Protein AF-A0A8C4NHU2-F1 (afdb_monomer_lite)

Organism: Eptatretus burgeri (NCBI:txid7764)

InterPro domains:
  IPR039220 FAM3 family [PTHR14592] (48-166)
  IPR039477 ILEI/PANDER domain [PF15711] (111-165)

Foldseek 3Di:
DVVVVVVVVVVVVVVVVVVVVVVVVVVVCCCPPVVVVVVVVVVVVVCVVVVVDDDPDPDPDPPAEAPNDPDHDDPPDKDKDWDAADAQPGHIWIGINNDTDDDPPPVQTDAAKWKWKAAQVPRDTDDIHGAHPPDDDCPVVVVVVVVPHDPRMDMDIHHYNDHHND

Structure (mmCIF, N/CA/C/O backbone):
data_AF-A0A8C4NHU2-F1
#
_entry.id   AF-A0A8C4NHU2-F1
#
loop_
_atom_site.group_PDB
_atom_site.id
_atom_site.type_symbol
_atom_site.label_atom_id
_atom_site.label_alt_id
_atom_site.label_comp_id
_atom_site.label_asym_id
_atom_site.label_entity_id
_atom_site.label_seq_id
_atom_site.pdbx_PDB_ins_code
_atom_site.Cartn_x
_atom_site.Cartn_y
_atom_site.Cartn_z
_atom_site.occupancy
_atom_site.B_iso_or_equiv
_atom_site.auth_seq_id
_atom_site.auth_comp_id
_atom_site.auth_asym_id
_atom_site.auth_atom_id
_atom_site.pdbx_PDB_model_num
ATOM 1 N N . MET A 1 1 ? 77.563 -4.050 -52.685 1.00 60.47 1 MET A N 1
ATOM 2 C CA . MET A 1 1 ? 77.039 -2.872 -51.959 1.00 60.47 1 MET A CA 1
ATOM 3 C C . MET A 1 1 ? 75.898 -2.169 -52.714 1.00 60.47 1 MET A C 1
ATOM 5 O O . MET A 1 1 ? 74.759 -2.313 -52.303 1.00 60.47 1 MET A O 1
ATOM 9 N N . LEU A 1 2 ? 76.127 -1.524 -53.869 1.00 63.12 2 LEU A N 1
ATOM 10 C CA . LEU A 1 2 ? 75.075 -0.809 -54.634 1.00 63.12 2 LEU A CA 1
ATOM 11 C C . LEU A 1 2 ? 73.869 -1.663 -55.098 1.00 63.12 2 LEU A C 1
ATOM 13 O O . LEU A 1 2 ? 72.753 -1.154 -55.162 1.00 63.12 2 LEU A O 1
ATOM 17 N N . ARG A 1 3 ? 74.058 -2.956 -55.412 1.00 68.44 3 ARG A N 1
ATOM 18 C CA . ARG A 1 3 ? 72.949 -3.858 -55.802 1.00 68.44 3 ARG A CA 1
ATOM 19 C C . ARG A 1 3 ? 72.013 -4.206 -54.645 1.00 68.44 3 ARG A C 1
ATOM 21 O O . ARG A 1 3 ? 70.813 -4.292 -54.868 1.00 68.44 3 ARG A O 1
ATOM 28 N N . GLU A 1 4 ? 72.539 -4.375 -53.434 1.00 67.81 4 GLU A N 1
ATOM 29 C CA . GLU A 1 4 ? 71.705 -4.650 -52.257 1.00 67.81 4 GLU A CA 1
ATOM 30 C C . GLU A 1 4 ? 70.909 -3.423 -51.827 1.00 67.81 4 GLU A C 1
ATOM 32 O O . GLU A 1 4 ? 69.726 -3.538 -51.532 1.00 67.81 4 GLU A O 1
ATOM 37 N N . ILE A 1 5 ? 71.518 -2.237 -51.901 1.00 69.31 5 ILE A N 1
ATOM 38 C CA . ILE A 1 5 ? 70.832 -0.968 -51.627 1.00 69.31 5 ILE A CA 1
ATOM 39 C C . ILE A 1 5 ? 69.667 -0.773 -52.606 1.00 69.31 5 ILE A C 1
ATOM 41 O O . ILE A 1 5 ? 68.547 -0.494 -52.185 1.00 69.31 5 ILE A O 1
ATOM 45 N N . LYS A 1 6 ? 69.893 -1.008 -53.908 1.00 76.44 6 LYS A N 1
ATOM 46 C CA . LYS A 1 6 ? 68.820 -0.965 -54.913 1.00 76.44 6 LYS A CA 1
ATOM 47 C C . LYS A 1 6 ? 67.734 -2.004 -54.630 1.00 76.44 6 LYS A C 1
ATOM 49 O O . LYS A 1 6 ? 66.562 -1.653 -54.662 1.00 76.44 6 LYS A O 1
ATOM 54 N N . LYS A 1 7 ? 68.099 -3.252 -54.312 1.00 77.94 7 LYS A N 1
ATOM 55 C CA . LYS A 1 7 ? 67.138 -4.318 -53.981 1.00 77.94 7 LYS A CA 1
ATOM 56 C C . LYS A 1 7 ? 66.265 -3.932 -52.782 1.00 77.94 7 LYS A C 1
ATOM 58 O O . LYS A 1 7 ? 65.053 -4.049 -52.879 1.00 77.94 7 LYS A O 1
ATOM 63 N N . ASN A 1 8 ? 66.848 -3.402 -51.709 1.00 75.56 8 ASN A N 1
ATOM 64 C CA . ASN A 1 8 ? 66.105 -2.980 -50.519 1.00 75.56 8 ASN A CA 1
ATOM 65 C C . ASN A 1 8 ? 65.173 -1.792 -50.797 1.00 75.56 8 ASN A C 1
ATOM 67 O O . ASN A 1 8 ? 64.049 -1.779 -50.299 1.00 75.56 8 ASN A O 1
ATOM 71 N N . ILE A 1 9 ? 65.591 -0.844 -51.643 1.00 82.38 9 ILE A N 1
ATOM 72 C CA . ILE A 1 9 ? 64.730 0.261 -52.092 1.00 82.38 9 ILE A CA 1
ATOM 73 C C . ILE A 1 9 ? 63.544 -0.264 -52.914 1.00 82.38 9 ILE A C 1
ATOM 75 O O . ILE A 1 9 ? 62.413 0.146 -52.667 1.00 82.38 9 ILE A O 1
ATOM 79 N N . TYR A 1 10 ? 63.766 -1.199 -53.846 1.00 87.38 10 TYR A N 1
ATOM 80 C CA . TYR A 1 10 ? 62.678 -1.791 -54.634 1.00 87.38 10 TYR A CA 1
ATOM 81 C C . TYR A 1 10 ? 61.706 -2.600 -53.770 1.00 87.38 10 TYR A C 1
ATOM 83 O O . TYR A 1 10 ? 60.498 -2.481 -53.953 1.00 87.38 10 TYR A O 1
ATOM 91 N N . THR A 1 11 ? 62.206 -3.372 -52.802 1.00 81.88 11 THR A N 1
ATOM 92 C CA . THR A 1 11 ? 61.354 -4.123 -51.867 1.00 81.88 11 THR A CA 1
ATOM 93 C C . THR A 1 11 ? 60.522 -3.182 -50.994 1.00 81.88 11 THR A C 1
ATOM 95 O O . THR A 1 11 ? 59.326 -3.405 -50.821 1.00 81.88 11 THR A O 1
ATOM 98 N N . GLY A 1 12 ? 61.124 -2.096 -50.494 1.00 86.12 12 GLY A N 1
ATOM 99 C CA . GLY A 1 12 ? 60.412 -1.074 -49.724 1.00 86.12 12 GLY A CA 1
ATOM 100 C C . GLY A 1 12 ? 59.333 -0.367 -50.547 1.00 86.12 12 GLY A C 1
ATOM 101 O O . GLY A 1 12 ? 58.194 -0.253 -50.100 1.00 86.12 12 GLY A O 1
ATOM 102 N N . ALA A 1 13 ? 59.653 0.036 -51.780 1.00 89.00 13 ALA A N 1
ATOM 103 C CA . ALA A 1 13 ? 58.691 0.660 -52.687 1.00 89.00 13 ALA A CA 1
ATOM 104 C C . ALA A 1 13 ? 57.535 -0.289 -53.053 1.00 89.00 13 ALA A C 1
ATOM 106 O O . ALA A 1 13 ? 56.379 0.131 -53.065 1.00 89.00 13 ALA A O 1
ATOM 107 N N . ALA A 1 14 ? 57.824 -1.573 -53.289 1.00 89.88 14 ALA A N 1
ATOM 108 C CA . ALA A 1 14 ? 56.804 -2.584 -53.560 1.00 89.88 14 ALA A CA 1
ATOM 109 C C . ALA A 1 14 ? 55.864 -2.790 -52.361 1.00 89.88 14 ALA A C 1
ATOM 111 O O . ALA A 1 14 ? 54.653 -2.885 -52.543 1.00 89.88 14 ALA A O 1
ATOM 112 N N . MET A 1 15 ? 56.396 -2.800 -51.135 1.00 88.50 15 MET A N 1
ATOM 113 C CA . MET A 1 15 ? 55.591 -2.945 -49.921 1.00 88.50 15 MET A CA 1
ATOM 114 C C . MET A 1 15 ? 54.650 -1.751 -49.712 1.00 88.50 15 MET A C 1
ATOM 116 O O . MET A 1 15 ? 53.471 -1.946 -49.422 1.00 88.50 15 MET A O 1
ATOM 120 N N . VAL A 1 16 ? 55.134 -0.523 -49.931 1.00 92.12 16 VAL A N 1
ATOM 121 C CA . VAL A 1 16 ? 54.293 0.685 -49.861 1.00 92.12 16 VAL A CA 1
ATOM 122 C C . VAL A 1 16 ? 53.178 0.632 -50.907 1.00 92.12 16 VAL A C 1
ATOM 124 O O . VAL A 1 16 ? 52.022 0.900 -50.588 1.00 92.12 16 VAL A O 1
ATOM 127 N N . LEU A 1 17 ? 53.501 0.222 -52.135 1.00 93.31 17 LEU A N 1
ATOM 128 C CA . LEU A 1 17 ? 52.533 0.143 -53.226 1.00 93.31 17 LEU A CA 1
ATOM 129 C C . LEU A 1 17 ? 51.441 -0.906 -52.957 1.00 93.31 17 LEU A C 1
ATOM 131 O O . LEU A 1 17 ? 50.264 -0.634 -53.184 1.00 93.31 17 LEU A O 1
ATOM 135 N N . VAL A 1 18 ? 51.802 -2.065 -52.397 1.00 94.69 18 VAL A N 1
ATOM 136 C CA . VAL A 1 18 ? 50.835 -3.092 -51.971 1.00 94.69 18 VAL A CA 1
ATOM 137 C C . VAL A 1 18 ? 49.931 -2.573 -50.852 1.00 94.69 18 VAL A C 1
ATOM 139 O O . VAL A 1 18 ? 48.718 -2.750 -50.930 1.00 94.69 18 VAL A O 1
ATOM 142 N N . CYS A 1 19 ? 50.474 -1.874 -49.851 1.00 91.94 19 CYS A N 1
ATOM 143 C CA . CYS A 1 19 ? 49.664 -1.272 -48.788 1.00 91.94 19 CYS A CA 1
ATOM 144 C C . CYS A 1 19 ? 48.655 -0.249 -49.335 1.00 91.94 19 CYS A C 1
ATOM 146 O O . CYS A 1 19 ? 47.492 -0.263 -48.932 1.00 91.94 19 CYS A O 1
ATOM 148 N N . CYS A 1 20 ? 49.067 0.598 -50.285 1.00 92.94 20 CYS A N 1
ATOM 149 C CA . CYS A 1 20 ? 48.166 1.546 -50.943 1.00 92.94 20 CYS A CA 1
ATOM 150 C C . CYS A 1 20 ? 47.050 0.833 -51.719 1.00 92.94 20 CYS A C 1
ATOM 152 O O . CYS A 1 20 ? 45.891 1.230 -51.619 1.00 92.94 20 CYS A O 1
ATOM 154 N N . ILE A 1 21 ? 47.374 -0.239 -52.449 1.00 94.38 21 ILE A N 1
ATOM 155 C CA . ILE A 1 21 ? 46.376 -1.028 -53.185 1.00 94.38 21 ILE A CA 1
ATOM 156 C C . ILE A 1 21 ? 45.386 -1.693 -52.220 1.00 94.38 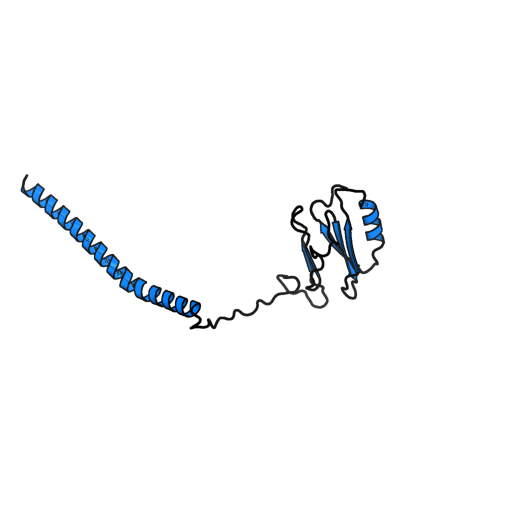21 ILE A C 1
ATOM 158 O O . ILE A 1 21 ? 44.182 -1.614 -52.445 1.00 94.38 21 ILE A O 1
ATOM 162 N N . CYS A 1 22 ? 45.857 -2.292 -51.122 1.00 92.19 22 CYS A N 1
ATOM 163 C CA . CYS A 1 22 ? 44.982 -2.897 -50.115 1.00 92.19 22 CYS A CA 1
ATOM 164 C C . CYS A 1 22 ? 44.025 -1.875 -49.486 1.00 92.19 22 CYS A C 1
ATOM 166 O O . CYS A 1 22 ? 42.853 -2.184 -49.278 1.00 92.19 22 CYS A O 1
ATOM 168 N N . TRP A 1 23 ? 44.493 -0.651 -49.222 1.00 91.94 23 TRP A N 1
ATOM 169 C CA . TRP A 1 23 ? 43.633 0.411 -48.701 1.00 91.94 23 TRP A CA 1
ATOM 170 C C . TRP A 1 23 ? 42.575 0.834 -49.729 1.00 91.94 23 TRP A C 1
ATOM 172 O O . TRP A 1 23 ? 41.389 0.880 -49.404 1.00 91.94 23 TRP A O 1
ATOM 182 N N . LEU A 1 24 ? 42.971 1.060 -50.986 1.00 91.38 24 LEU A N 1
ATOM 183 C CA . LEU A 1 24 ? 42.034 1.41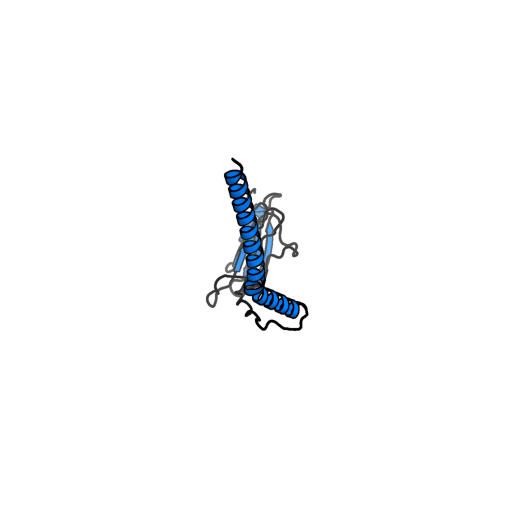8 -52.057 1.00 91.38 24 LEU A CA 1
ATOM 184 C C . LEU A 1 24 ? 40.973 0.331 -52.283 1.00 91.38 24 LEU A C 1
ATOM 186 O O . LEU A 1 24 ? 39.795 0.645 -52.437 1.00 91.38 24 LEU A O 1
ATOM 190 N N . LEU A 1 25 ? 41.362 -0.945 -52.238 1.00 89.12 25 LEU A N 1
ATOM 191 C CA . LEU A 1 25 ? 40.421 -2.063 -52.329 1.00 89.12 25 LEU A CA 1
ATOM 192 C C . LEU A 1 25 ? 39.471 -2.115 -51.125 1.00 89.12 25 LEU A C 1
ATOM 194 O O . LEU A 1 25 ? 38.281 -2.356 -51.309 1.00 89.12 25 LEU A O 1
ATOM 198 N N . GLY A 1 26 ? 39.959 -1.836 -49.912 1.00 85.00 26 GLY A N 1
ATOM 199 C CA . GLY A 1 26 ? 39.121 -1.751 -48.713 1.00 85.00 26 GLY A CA 1
ATOM 200 C C . GLY A 1 26 ? 38.017 -0.693 -48.825 1.00 85.00 26 GLY A C 1
ATOM 201 O O . GLY A 1 26 ? 36.874 -0.969 -48.470 1.00 85.00 26 GLY A O 1
ATOM 202 N N . GLN A 1 27 ? 38.330 0.475 -49.398 1.00 82.44 27 GLN A N 1
ATOM 203 C CA . GLN A 1 27 ? 37.345 1.542 -49.635 1.00 82.44 27 GLN A CA 1
ATOM 204 C C . GLN A 1 27 ? 36.245 1.109 -50.619 1.00 82.44 27 GLN A C 1
ATOM 206 O O . GLN A 1 27 ? 35.066 1.368 -50.392 1.00 82.44 27 GLN A O 1
ATOM 211 N N . ILE A 1 28 ? 36.611 0.385 -51.681 1.00 83.19 28 ILE A N 1
ATOM 212 C CA . ILE A 1 28 ? 35.647 -0.124 -52.670 1.00 83.19 28 ILE A CA 1
ATOM 213 C C . ILE A 1 28 ? 34.738 -1.203 -52.054 1.00 83.19 28 ILE A C 1
ATOM 215 O O . ILE A 1 28 ? 33.538 -1.240 -52.326 1.00 83.19 28 ILE A O 1
ATOM 219 N N . VAL A 1 29 ? 35.286 -2.074 -51.199 1.00 81.00 29 VAL A N 1
ATOM 220 C CA . VAL A 1 29 ? 34.524 -3.133 -50.511 1.00 81.00 29 VAL A CA 1
ATOM 221 C C . VAL A 1 29 ? 33.498 -2.543 -49.538 1.00 81.00 29 VAL A C 1
ATOM 223 O O . VAL A 1 29 ? 32.360 -3.013 -49.502 1.00 81.00 29 VAL A O 1
ATOM 226 N N . GLU A 1 30 ? 33.853 -1.498 -48.789 1.00 71.81 30 GLU A N 1
ATOM 227 C CA . GLU A 1 30 ? 32.934 -0.816 -47.868 1.00 71.81 30 GLU A CA 1
ATOM 228 C C . GLU A 1 30 ? 31.748 -0.178 -48.614 1.00 71.81 30 GLU A C 1
ATOM 230 O O . GLU A 1 30 ? 30.589 -0.319 -48.206 1.00 71.81 30 GLU A O 1
ATOM 235 N N . GLU A 1 31 ? 32.010 0.445 -49.764 1.00 69.00 31 GLU A N 1
ATOM 236 C CA . GLU A 1 31 ? 30.965 1.059 -50.580 1.00 69.00 31 GLU A CA 1
ATOM 237 C C . GLU A 1 31 ? 30.064 0.027 -51.282 1.00 69.00 31 GLU A C 1
ATOM 239 O O . GLU A 1 31 ? 28.862 0.261 -51.425 1.00 69.00 31 GLU A O 1
ATOM 244 N N . TYR A 1 32 ? 30.597 -1.137 -51.665 1.00 74.25 32 TYR A N 1
ATOM 245 C CA . TYR A 1 32 ? 29.816 -2.167 -52.353 1.00 74.25 32 TYR A CA 1
ATOM 246 C C . TYR A 1 32 ? 29.004 -3.060 -51.399 1.00 74.25 32 TYR A C 1
ATOM 248 O O . TYR A 1 32 ? 27.818 -3.289 -51.632 1.00 74.25 32 TYR A O 1
ATOM 256 N N . PHE A 1 33 ? 29.608 -3.549 -50.309 1.00 66.00 33 PHE A N 1
ATOM 257 C CA . PHE A 1 33 ? 28.957 -4.514 -49.411 1.00 66.00 33 PHE A CA 1
ATOM 258 C C . PHE A 1 33 ? 28.132 -3.859 -48.300 1.00 66.00 33 PHE A C 1
ATOM 260 O O . PHE A 1 33 ? 27.078 -4.376 -47.933 1.00 66.00 33 PHE A O 1
ATOM 267 N N . ILE A 1 34 ? 28.592 -2.728 -47.758 1.00 59.25 34 ILE A N 1
ATOM 268 C CA . ILE A 1 34 ? 27.964 -2.082 -46.595 1.00 59.25 34 ILE A CA 1
ATOM 269 C C . ILE A 1 34 ? 27.108 -0.898 -47.077 1.00 59.25 34 ILE A C 1
ATOM 271 O O . ILE A 1 34 ? 25.949 -0.776 -46.671 1.00 59.25 34 ILE A O 1
ATOM 275 N N . GLY A 1 35 ? 27.622 -0.126 -48.048 1.00 58.69 35 GLY A N 1
ATOM 276 C CA . GLY A 1 35 ? 26.993 0.987 -48.782 1.00 58.69 35 GLY A CA 1
ATOM 277 C C . GLY A 1 35 ? 25.504 0.880 -49.079 1.00 58.69 35 GLY A C 1
ATOM 278 O O . GLY A 1 35 ? 24.700 1.695 -48.627 1.00 58.69 35 GLY A O 1
ATOM 279 N N . SER A 1 36 ? 25.139 -0.105 -49.896 1.00 59.31 36 SER A N 1
ATOM 280 C CA . SER A 1 36 ? 23.766 -0.265 -50.386 1.00 59.31 36 SER A CA 1
ATOM 281 C C . SER A 1 36 ? 22.781 -0.562 -49.253 1.00 59.31 36 SER A C 1
ATOM 283 O O . SER A 1 36 ? 21.676 -0.013 -49.230 1.00 59.31 36 SER A O 1
ATOM 285 N N . SER A 1 37 ? 23.217 -1.374 -48.291 1.00 59.41 37 SER A N 1
ATOM 286 C CA . SER A 1 37 ? 22.405 -1.807 -47.162 1.00 59.41 37 SER A CA 1
ATOM 287 C C . SER A 1 37 ? 22.158 -0.640 -46.201 1.00 59.41 37 SER A C 1
ATOM 289 O O . SER A 1 37 ? 21.008 -0.249 -45.998 1.00 59.41 37 SER A O 1
ATOM 291 N N . TYR A 1 38 ? 23.210 0.029 -45.697 1.00 63.56 38 TYR A N 1
ATOM 292 C CA . TYR A 1 38 ? 23.027 1.122 -44.730 1.00 63.56 38 TYR A CA 1
ATOM 293 C C . TYR A 1 38 ? 22.328 2.345 -45.330 1.00 63.56 38 TYR A C 1
ATOM 295 O O . TYR A 1 38 ? 21.507 2.955 -44.647 1.00 63.56 38 TYR A O 1
ATOM 303 N N . LYS A 1 39 ? 22.606 2.707 -46.595 1.00 67.44 39 LYS A N 1
ATOM 304 C CA . LYS A 1 39 ? 21.943 3.852 -47.248 1.00 67.44 39 LYS A CA 1
ATOM 305 C C . LYS A 1 39 ? 20.449 3.581 -47.418 1.00 67.44 39 LYS A C 1
ATOM 307 O O . LYS A 1 39 ? 19.642 4.489 -47.231 1.00 67.44 39 LYS A O 1
ATOM 312 N N . GLY A 1 40 ? 20.081 2.335 -47.727 1.00 66.38 40 GLY A N 1
ATOM 313 C CA . GLY A 1 40 ? 18.689 1.893 -47.795 1.00 66.38 40 GLY A CA 1
ATOM 314 C C . GLY A 1 40 ? 17.976 2.009 -46.446 1.00 66.38 40 GLY A C 1
ATOM 315 O O . GLY A 1 40 ? 16.912 2.623 -46.372 1.00 66.38 40 GLY A O 1
ATOM 316 N N . TYR A 1 41 ? 18.588 1.498 -45.373 1.00 65.31 41 TYR A N 1
ATOM 317 C CA . TYR A 1 41 ? 18.026 1.572 -44.019 1.00 65.31 41 TYR A CA 1
ATOM 318 C C . TYR A 1 41 ? 17.945 3.003 -43.479 1.00 65.31 41 TYR A C 1
ATOM 320 O O . TYR A 1 41 ? 16.911 3.395 -42.944 1.00 65.31 41 TYR A O 1
ATOM 328 N N . ALA A 1 42 ? 18.990 3.812 -43.663 1.00 72.94 42 ALA A N 1
ATOM 329 C CA . ALA A 1 42 ? 18.998 5.210 -43.234 1.00 72.94 42 ALA A CA 1
ATOM 330 C C . ALA A 1 42 ? 17.904 6.023 -43.944 1.00 72.94 42 ALA A C 1
ATOM 332 O O . ALA A 1 42 ? 17.182 6.786 -43.306 1.00 72.94 42 ALA A O 1
ATOM 333 N N . LYS A 1 43 ? 17.714 5.799 -45.252 1.00 76.31 43 LYS A N 1
ATOM 334 C CA . LYS A 1 43 ? 16.655 6.447 -46.036 1.00 76.31 43 LYS A CA 1
ATOM 335 C C . LYS A 1 43 ? 15.257 5.997 -45.604 1.00 76.31 43 LYS A C 1
ATOM 337 O O . LYS A 1 43 ? 14.357 6.828 -45.530 1.00 76.31 43 LYS A O 1
ATOM 342 N N . ALA A 1 44 ? 15.072 4.712 -45.301 1.00 68.19 44 ALA A N 1
ATOM 343 C CA . ALA A 1 44 ? 13.804 4.197 -44.790 1.00 68.19 44 ALA A CA 1
ATOM 344 C C . ALA A 1 44 ? 13.464 4.787 -43.411 1.00 68.19 44 ALA A C 1
ATOM 346 O O . ALA A 1 44 ? 12.334 5.220 -43.202 1.00 68.19 44 ALA A O 1
ATOM 347 N N . ASN A 1 45 ? 14.443 4.882 -42.506 1.00 70.81 45 ASN A N 1
ATOM 348 C CA . ASN A 1 45 ? 14.253 5.482 -41.184 1.00 70.81 45 ASN A CA 1
ATOM 349 C C . ASN A 1 45 ? 13.942 6.982 -41.274 1.00 70.81 45 ASN A C 1
ATOM 351 O O . ASN A 1 45 ? 13.007 7.434 -40.621 1.00 70.81 45 ASN A O 1
ATOM 355 N N . MET A 1 46 ? 14.629 7.730 -42.146 1.00 69.25 46 MET A N 1
ATOM 356 C CA . MET A 1 46 ? 14.282 9.132 -42.418 1.00 69.25 46 MET A CA 1
ATOM 357 C C . MET A 1 46 ? 12.853 9.281 -42.951 1.00 69.25 46 MET A C 1
ATOM 359 O O . MET A 1 46 ? 12.143 10.184 -42.538 1.00 69.25 46 MET A O 1
ATOM 363 N N . MET A 1 47 ? 12.386 8.391 -43.834 1.00 68.25 47 MET A N 1
ATOM 364 C CA . MET A 1 47 ? 11.004 8.443 -44.337 1.00 68.25 47 MET A CA 1
ATOM 365 C C . MET A 1 47 ? 9.955 8.135 -43.256 1.00 68.25 47 MET A C 1
ATOM 367 O O . MET A 1 47 ? 8.829 8.627 -43.351 1.00 68.25 47 MET A O 1
ATOM 371 N N . VAL A 1 48 ? 10.311 7.338 -42.245 1.00 68.75 48 VAL A N 1
ATOM 372 C CA . VAL A 1 48 ? 9.477 7.098 -41.057 1.00 68.75 48 VAL A CA 1
ATOM 373 C C . VAL A 1 48 ? 9.487 8.323 -40.134 1.00 68.75 48 VAL A C 1
ATOM 375 O O . VAL A 1 48 ? 8.418 8.742 -39.698 1.00 68.75 48 VAL A O 1
ATOM 378 N N . GLU A 1 49 ? 10.646 8.946 -39.889 1.00 68.69 49 GLU A N 1
ATOM 379 C CA . GLU A 1 49 ? 10.750 10.190 -39.102 1.00 68.69 49 GLU A CA 1
ATOM 380 C C . GLU A 1 49 ? 10.034 11.375 -39.770 1.00 68.69 49 GLU A C 1
ATOM 382 O O . GLU A 1 49 ? 9.367 12.157 -39.099 1.00 68.69 49 GLU A O 1
ATOM 387 N N . GLU A 1 50 ? 10.097 11.474 -41.099 1.00 72.94 50 GLU A N 1
ATOM 388 C CA . GLU A 1 50 ? 9.370 12.468 -41.898 1.00 72.94 50 GLU A CA 1
ATOM 389 C C . GLU A 1 50 ? 7.860 12.168 -42.013 1.00 72.94 50 GLU A C 1
ATOM 391 O O . GLU A 1 50 ? 7.138 12.901 -42.691 1.00 72.94 50 GLU A O 1
ATOM 396 N N . GLY A 1 51 ? 7.367 11.081 -41.404 1.00 66.12 51 GLY A N 1
ATOM 397 C CA . GLY A 1 51 ? 5.949 10.709 -41.405 1.00 66.12 51 GLY A CA 1
ATOM 398 C C . GLY A 1 51 ? 5.402 10.255 -42.765 1.00 66.12 51 GLY A C 1
ATOM 399 O O . GLY A 1 51 ? 4.191 10.151 -42.940 1.00 66.12 51 GLY A O 1
ATOM 400 N N . LYS A 1 52 ? 6.271 9.974 -43.745 1.00 73.44 52 LYS A N 1
ATOM 401 C CA . LYS A 1 52 ? 5.880 9.510 -45.091 1.00 73.44 52 LYS A CA 1
ATOM 402 C C . LYS A 1 52 ? 5.518 8.025 -45.116 1.00 73.44 52 LYS A C 1
ATOM 404 O O . LYS A 1 52 ? 4.870 7.566 -46.055 1.00 73.44 52 LYS A O 1
ATOM 409 N N . ILE A 1 53 ? 5.951 7.273 -44.105 1.00 68.19 53 ILE A N 1
ATOM 410 C CA . ILE A 1 53 ? 5.674 5.848 -43.935 1.00 68.19 53 ILE A CA 1
ATOM 411 C C . ILE A 1 53 ? 5.189 5.636 -42.505 1.00 68.19 53 ILE A C 1
ATOM 413 O O . ILE A 1 53 ? 5.959 5.784 -41.561 1.00 68.19 53 ILE A O 1
ATOM 417 N N . GLU A 1 54 ? 3.928 5.239 -42.339 1.00 65.44 54 GLU A N 1
ATOM 418 C CA . GLU A 1 54 ? 3.463 4.764 -41.039 1.00 65.44 54 GLU A CA 1
ATOM 419 C C . GLU A 1 54 ? 3.941 3.321 -40.809 1.00 65.44 54 GLU A C 1
ATOM 421 O O . GLU A 1 54 ? 3.624 2.426 -41.608 1.00 65.44 54 GLU A O 1
ATOM 426 N N . PRO A 1 55 ? 4.684 3.045 -39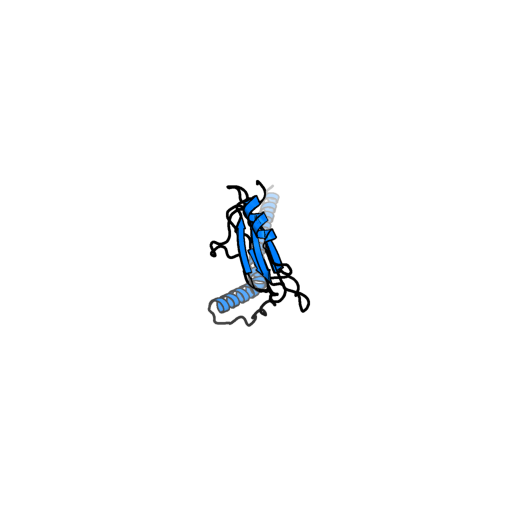.723 1.00 63.00 55 PRO A N 1
ATOM 427 C CA . PRO A 1 55 ? 5.039 1.682 -39.374 1.00 63.00 55 PRO A CA 1
ATOM 428 C C . PRO A 1 55 ? 3.764 0.904 -39.025 1.00 63.00 55 PRO A C 1
ATOM 430 O O . PRO A 1 55 ? 3.089 1.169 -38.034 1.00 63.00 55 PRO A O 1
ATOM 433 N N . LYS A 1 56 ? 3.437 -0.108 -39.837 1.00 67.38 56 LYS A N 1
ATOM 434 C CA . LYS A 1 56 ? 2.237 -0.952 -39.665 1.00 67.38 56 LYS A CA 1
ATOM 435 C C . LYS A 1 56 ? 2.292 -1.891 -38.449 1.00 67.38 56 LYS A C 1
ATOM 437 O O . LYS A 1 56 ? 1.341 -2.635 -38.216 1.00 67.38 56 LYS A O 1
ATOM 442 N N . LEU A 1 57 ? 3.368 -1.874 -37.661 1.00 65.81 57 LEU A N 1
ATOM 443 C CA . LEU A 1 57 ? 3.478 -2.664 -36.436 1.00 65.81 57 LEU A CA 1
ATOM 444 C C . LEU A 1 57 ? 2.835 -1.911 -35.258 1.00 65.81 57 LEU A C 1
ATOM 446 O O . LEU A 1 57 ? 3.512 -1.320 -34.421 1.00 65.81 57 LEU A O 1
ATOM 450 N N . LYS A 1 58 ? 1.502 -1.959 -35.157 1.00 65.56 58 LYS A N 1
ATOM 451 C CA . LYS A 1 58 ? 0.853 -1.755 -33.856 1.00 65.56 58 LYS A CA 1
ATOM 452 C C . LYS A 1 58 ? 1.107 -3.009 -33.031 1.00 65.56 58 LYS A C 1
ATOM 454 O O . LYS A 1 58 ? 0.499 -4.047 -33.288 1.00 65.5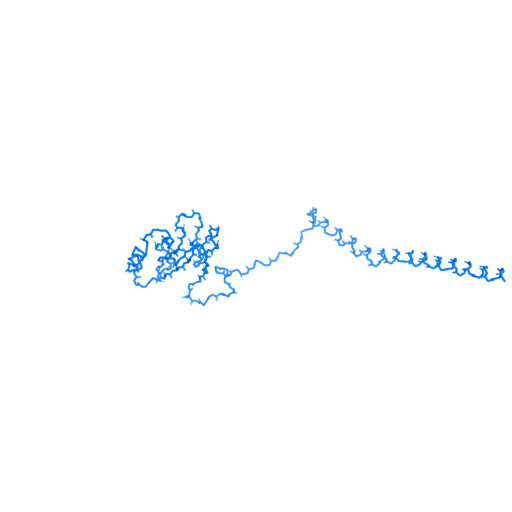6 58 LYS A O 1
ATOM 459 N N . ALA A 1 59 ? 2.021 -2.926 -32.066 1.00 67.75 59 ALA A N 1
ATOM 460 C CA . ALA A 1 59 ? 2.140 -3.966 -31.055 1.00 67.75 59 ALA A CA 1
ATOM 461 C C . ALA A 1 59 ? 0.747 -4.196 -30.433 1.00 67.75 59 ALA A C 1
ATOM 463 O O . ALA A 1 59 ? 0.060 -3.213 -30.126 1.00 67.75 59 ALA A O 1
ATOM 464 N N . PRO A 1 60 ? 0.292 -5.453 -30.272 1.00 70.75 60 PRO A N 1
ATOM 465 C CA . PRO A 1 60 ? -0.928 -5.721 -29.528 1.00 70.75 60 PRO A CA 1
ATOM 466 C C . PRO A 1 60 ? -0.803 -5.072 -28.152 1.00 70.75 60 PRO A C 1
ATOM 468 O O . PRO A 1 60 ? 0.257 -5.164 -27.530 1.00 70.75 60 PRO A O 1
ATOM 471 N N . ILE A 1 61 ? -1.867 -4.423 -27.675 1.00 67.56 61 ILE A N 1
ATOM 472 C CA . ILE A 1 61 ? -1.894 -3.902 -26.306 1.00 67.56 61 ILE A CA 1
ATOM 473 C C . ILE A 1 61 ? -1.570 -5.089 -25.384 1.00 67.56 61 ILE A C 1
ATOM 475 O O . ILE A 1 61 ? -2.284 -6.098 -25.452 1.00 67.56 61 ILE A O 1
ATOM 479 N N . PRO A 1 62 ? -0.497 -5.024 -24.571 1.00 71.69 62 PRO A N 1
ATOM 480 C CA . PRO A 1 62 ? -0.167 -6.103 -23.657 1.00 71.69 62 PRO A CA 1
ATOM 481 C C . PRO A 1 62 ? -1.393 -6.417 -22.805 1.00 71.69 62 PRO A C 1
ATOM 483 O O . PRO A 1 62 ? -2.000 -5.507 -22.234 1.00 71.69 62 PRO A O 1
ATOM 486 N N . ARG A 1 63 ? -1.792 -7.692 -22.737 1.00 73.75 63 ARG A N 1
ATOM 487 C CA . ARG A 1 63 ? -2.881 -8.112 -21.851 1.00 73.75 63 ARG A CA 1
ATOM 488 C C . ARG A 1 63 ? -2.426 -7.864 -20.415 1.00 73.75 63 ARG A C 1
ATOM 490 O O . ARG A 1 63 ? -1.629 -8.623 -19.874 1.00 73.75 63 ARG A O 1
ATOM 497 N N . ARG A 1 64 ? -2.885 -6.759 -19.836 1.00 87.56 64 ARG A N 1
ATOM 498 C CA . ARG A 1 64 ? -2.577 -6.362 -18.466 1.00 87.56 64 ARG A CA 1
ATOM 499 C C . ARG A 1 64 ? -3.568 -7.052 -17.537 1.00 87.56 64 ARG A C 1
ATOM 501 O O . ARG A 1 64 ? -4.771 -6.834 -17.658 1.00 87.56 64 ARG A O 1
ATOM 508 N N . ASN A 1 65 ? -3.068 -7.882 -16.627 1.00 92.75 65 ASN A N 1
ATOM 509 C CA . ASN A 1 65 ? -3.902 -8.420 -15.557 1.00 92.75 65 ASN A CA 1
ATOM 510 C C . ASN A 1 65 ? -4.144 -7.327 -14.495 1.00 92.75 65 ASN A C 1
ATOM 512 O O . ASN A 1 65 ? -3.282 -6.455 -14.323 1.00 92.75 65 ASN A O 1
ATOM 516 N N . PRO A 1 66 ? -5.268 -7.380 -13.756 1.00 93.38 66 PRO A N 1
ATOM 517 C CA . PRO A 1 66 ? -5.545 -6.472 -12.644 1.00 93.38 66 PRO A CA 1
ATOM 518 C C . PRO A 1 66 ? -4.352 -6.322 -11.696 1.00 93.38 66 PRO A C 1
ATOM 520 O O . PRO A 1 66 ? -3.695 -7.310 -11.365 1.00 93.38 66 PRO A O 1
ATOM 523 N N . CYS A 1 67 ? -4.068 -5.094 -11.258 1.00 93.94 67 CYS A N 1
ATOM 524 C CA . CYS A 1 67 ? -2.938 -4.785 -10.372 1.00 93.94 67 CYS A CA 1
ATOM 525 C C . CYS A 1 67 ? -1.549 -5.206 -10.898 1.00 93.94 67 CYS A C 1
ATOM 527 O O . CYS A 1 67 ? -0.615 -5.378 -10.108 1.00 93.94 67 CYS A O 1
ATOM 529 N N . ASP A 1 68 ? -1.395 -5.341 -12.220 1.00 93.75 68 ASP A N 1
ATOM 530 C CA . ASP A 1 68 ? -0.142 -5.737 -12.878 1.00 93.75 68 ASP A CA 1
ATOM 531 C C . ASP A 1 68 ? 0.386 -7.099 -12.403 1.00 93.75 68 ASP A C 1
ATOM 533 O O . ASP A 1 68 ? 1.596 -7.307 -12.275 1.00 93.75 68 ASP A O 1
ATOM 537 N N . LEU A 1 69 ? -0.525 -8.026 -12.096 1.00 94.12 69 LEU A N 1
ATOM 538 C CA . LEU A 1 69 ? -0.164 -9.393 -11.736 1.00 94.12 69 LEU A CA 1
ATOM 539 C C . LEU A 1 69 ? 0.388 -10.149 -12.952 1.00 94.12 69 LEU A C 1
ATOM 541 O O . LEU A 1 69 ? -0.073 -9.980 -14.080 1.00 94.12 69 LEU A O 1
ATOM 545 N N . MET A 1 70 ? 1.368 -11.025 -12.729 1.00 91.25 70 MET A N 1
ATOM 546 C CA . MET A 1 70 ? 1.956 -11.818 -13.819 1.00 91.25 70 MET A CA 1
ATOM 547 C C . MET A 1 70 ? 0.964 -12.825 -14.409 1.00 91.25 70 MET A C 1
ATOM 549 O O . MET A 1 70 ? 0.998 -13.101 -15.605 1.00 91.25 70 MET A O 1
ATOM 553 N N . GLN A 1 71 ? 0.072 -13.355 -13.575 1.00 91.69 71 GLN A N 1
ATOM 554 C CA . GLN A 1 71 ? -0.946 -14.326 -13.954 1.00 91.69 71 GLN A CA 1
ATOM 555 C C . GLN A 1 71 ? -2.328 -13.838 -13.506 1.00 91.69 71 GLN A C 1
ATOM 557 O O . GLN A 1 71 ? -2.424 -13.133 -12.496 1.00 91.69 71 GLN A O 1
ATOM 562 N N . PRO A 1 72 ? -3.397 -14.187 -14.241 1.00 91.69 72 PRO A N 1
ATOM 563 C CA . PRO A 1 72 ? -4.754 -13.871 -13.824 1.00 91.69 72 PRO A CA 1
ATOM 564 C C . PRO A 1 72 ? -5.137 -14.675 -12.576 1.00 91.69 72 PRO A C 1
ATOM 566 O O . PRO A 1 72 ? -4.751 -15.835 -12.425 1.00 91.69 72 PRO A O 1
ATOM 569 N N . CYS A 1 73 ? -5.932 -14.070 -11.696 1.00 92.62 73 CYS A N 1
ATOM 570 C CA . CYS A 1 73 ? -6.534 -14.791 -10.579 1.00 92.62 73 CYS A CA 1
ATOM 571 C C . CYS A 1 73 ? -7.651 -15.736 -11.072 1.00 92.62 73 CYS A C 1
ATOM 573 O O . CYS A 1 73 ? -8.305 -15.431 -12.075 1.00 92.62 73 CYS A O 1
ATOM 575 N N . PRO A 1 74 ? -7.910 -16.856 -10.370 1.00 94.62 74 PRO A N 1
ATOM 576 C CA . PRO A 1 74 ? -9.084 -17.692 -10.621 1.00 94.62 74 PRO A CA 1
ATOM 577 C C . PRO A 1 74 ? -10.402 -16.912 -10.429 1.00 94.62 74 PRO A C 1
ATOM 579 O O . PRO A 1 74 ? -10.411 -15.873 -9.758 1.00 94.62 74 PRO A O 1
ATOM 582 N N . PRO A 1 75 ? -11.533 -17.397 -10.977 1.00 91.62 75 PRO A N 1
ATOM 583 C CA . PRO A 1 75 ? -12.832 -16.767 -10.750 1.00 91.62 75 PRO A CA 1
ATOM 584 C C . PRO A 1 75 ? -13.181 -16.750 -9.253 1.00 91.62 75 PRO A C 1
ATOM 586 O O . PRO A 1 75 ? -12.828 -17.673 -8.526 1.00 91.62 75 PRO A O 1
ATOM 589 N N . ALA A 1 76 ? -13.895 -15.708 -8.815 1.00 89.44 76 ALA A N 1
ATOM 590 C CA . ALA A 1 76 ? -14.278 -15.460 -7.417 1.00 89.44 76 ALA A CA 1
ATOM 591 C C . ALA A 1 76 ? -13.124 -15.138 -6.435 1.00 89.44 76 ALA A C 1
ATOM 593 O O . ALA A 1 76 ? -13.317 -15.203 -5.224 1.00 89.44 76 ALA A O 1
ATOM 594 N N . TYR A 1 77 ? -11.950 -14.731 -6.932 1.00 92.75 77 TYR A N 1
ATOM 595 C CA . TYR A 1 77 ? -10.860 -14.182 -6.114 1.00 92.75 77 TYR A CA 1
ATOM 596 C C . TYR A 1 77 ? -10.648 -12.691 -6.391 1.00 92.75 77 TYR A C 1
ATOM 598 O O . TYR A 1 77 ? -10.780 -12.237 -7.527 1.00 92.75 77 TYR A O 1
ATOM 606 N N . TYR A 1 78 ? -10.249 -11.939 -5.362 1.00 93.94 78 TYR A N 1
ATOM 607 C CA . TYR A 1 78 ? -9.851 -10.539 -5.508 1.00 93.94 78 TYR A CA 1
ATOM 608 C C . TYR A 1 78 ? -8.346 -10.427 -5.809 1.00 93.94 78 TYR A C 1
ATOM 610 O O . TYR A 1 78 ? -7.532 -10.829 -4.973 1.00 93.94 78 TYR A O 1
ATOM 618 N N . PRO A 1 79 ? -7.940 -9.863 -6.963 1.00 95.69 79 PRO A N 1
ATOM 619 C CA . PRO A 1 79 ? -6.536 -9.600 -7.246 1.00 95.69 79 PRO A CA 1
ATOM 620 C C . PRO A 1 79 ? -6.047 -8.416 -6.410 1.00 95.69 79 PRO A C 1
ATOM 622 O O . PRO A 1 79 ? -6.692 -7.366 -6.366 1.00 95.69 79 PRO A O 1
ATOM 625 N N . PHE A 1 80 ? -4.885 -8.551 -5.777 1.00 96.62 80 PHE A N 1
ATOM 626 C CA . PHE A 1 80 ? -4.261 -7.458 -5.038 1.00 96.62 80 PHE A CA 1
ATOM 627 C C . PHE A 1 80 ? -2.745 -7.453 -5.213 1.00 96.62 80 PHE A C 1
ATOM 629 O O . PHE A 1 80 ? -2.121 -8.478 -5.483 1.00 96.62 80 PHE A O 1
ATOM 636 N N . ARG A 1 81 ? -2.145 -6.279 -5.027 1.00 96.69 81 ARG A N 1
ATOM 637 C CA . ARG A 1 81 ? -0.696 -6.097 -4.951 1.00 96.69 81 ARG A CA 1
ATOM 638 C C . ARG A 1 81 ? -0.383 -5.053 -3.896 1.00 96.69 81 ARG A C 1
ATOM 640 O O . ARG A 1 81 ? -0.937 -3.956 -3.936 1.00 96.69 81 ARG A O 1
ATOM 647 N N . ILE A 1 82 ? 0.528 -5.381 -2.990 1.00 97.00 82 ILE A N 1
ATOM 648 C CA . ILE A 1 82 ? 0.963 -4.494 -1.915 1.00 97.00 82 ILE A CA 1
ATOM 649 C C . ILE A 1 82 ? 2.485 -4.369 -1.919 1.00 97.00 82 ILE A C 1
ATOM 651 O O . ILE A 1 82 ? 3.194 -5.328 -2.220 1.00 97.00 82 ILE A O 1
ATOM 655 N N . SER A 1 83 ? 2.986 -3.179 -1.615 1.00 96.19 83 SER A N 1
ATOM 656 C CA . SER A 1 83 ? 4.406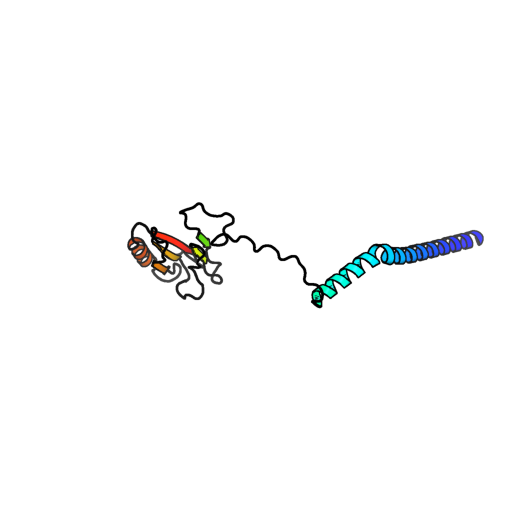 -2.923 -1.394 1.00 96.19 83 SER A CA 1
ATOM 657 C C . SER A 1 83 ? 4.584 -1.925 -0.258 1.00 96.19 83 SER A C 1
ATOM 659 O O . SER A 1 83 ? 3.817 -0.962 -0.157 1.00 96.19 83 SER A O 1
ATOM 661 N N . SER A 1 84 ? 5.620 -2.126 0.555 1.00 96.88 84 SER A N 1
ATOM 662 C CA . SER A 1 84 ? 6.054 -1.139 1.543 1.00 96.88 84 SER A CA 1
ATOM 663 C C . SER A 1 84 ? 6.537 0.146 0.868 1.00 96.88 84 SER A C 1
ATOM 665 O O . SER A 1 84 ? 6.750 0.204 -0.350 1.00 96.88 84 SER A O 1
ATOM 667 N N . GLY A 1 85 ? 6.707 1.187 1.674 1.00 95.31 85 GLY A N 1
ATOM 668 C CA . GLY A 1 85 ? 7.421 2.384 1.269 1.00 95.31 85 GLY A CA 1
ATOM 669 C C . GLY A 1 85 ? 8.927 2.153 1.131 1.00 95.31 85 GLY A C 1
ATOM 670 O O . GLY A 1 85 ? 9.456 1.112 1.525 1.00 95.31 85 GLY A O 1
ATOM 671 N N . VAL A 1 86 ? 9.614 3.150 0.574 1.00 94.69 86 VAL A N 1
ATOM 672 C CA . VAL A 1 86 ? 11.079 3.193 0.466 1.00 94.69 86 VAL A CA 1
ATOM 673 C C . VAL A 1 86 ? 11.570 4.435 1.191 1.00 94.69 86 VAL A C 1
ATOM 675 O O . VAL A 1 86 ? 11.380 5.555 0.698 1.00 94.69 86 VAL A O 1
ATOM 678 N N . ALA A 1 87 ? 12.184 4.214 2.357 1.00 92.56 87 ALA A N 1
ATOM 679 C CA . ALA A 1 87 ? 12.554 5.273 3.292 1.00 92.56 87 ALA A CA 1
ATOM 680 C C . ALA A 1 87 ? 11.376 6.257 3.484 1.00 92.56 87 ALA A C 1
ATOM 682 O O . ALA A 1 87 ? 10.214 5.847 3.462 1.00 92.56 87 ALA A O 1
ATOM 683 N N . MET A 1 88 ? 11.675 7.551 3.585 1.00 91.81 88 MET A N 1
ATOM 684 C CA . MET A 1 88 ? 10.694 8.640 3.676 1.00 91.81 88 MET A CA 1
ATOM 685 C C . MET A 1 88 ? 10.213 9.165 2.310 1.00 91.81 88 MET A C 1
ATOM 687 O O . MET A 1 88 ? 9.345 10.028 2.247 1.00 91.81 88 MET A O 1
ATOM 691 N N . MET A 1 89 ? 10.799 8.704 1.198 1.00 91.75 89 MET A N 1
ATOM 692 C CA . MET A 1 89 ? 10.582 9.317 -0.124 1.00 91.75 89 MET A CA 1
ATOM 693 C C . MET A 1 89 ? 9.406 8.708 -0.884 1.00 91.75 89 MET A C 1
ATOM 695 O O . MET A 1 89 ? 8.707 9.404 -1.619 1.00 91.75 89 MET A O 1
ATOM 699 N N . ILE A 1 90 ? 9.220 7.392 -0.765 1.00 92.69 90 ILE A N 1
ATOM 700 C CA . ILE A 1 90 ? 8.210 6.664 -1.534 1.00 92.69 90 ILE A CA 1
ATOM 701 C C . ILE A 1 90 ? 7.222 6.039 -0.563 1.00 92.69 90 ILE A C 1
ATOM 703 O O . ILE A 1 90 ? 7.580 5.156 0.215 1.00 92.69 90 ILE A O 1
ATOM 707 N N . PHE A 1 91 ? 5.968 6.474 -0.647 1.00 94.19 91 PHE A N 1
ATOM 708 C CA . PHE A 1 91 ? 4.866 5.897 0.114 1.00 94.19 91 PHE A CA 1
ATOM 709 C C . PHE A 1 91 ? 4.551 4.459 -0.330 1.00 94.19 91 PHE A C 1
ATOM 711 O O . PHE A 1 91 ? 4.780 4.100 -1.494 1.00 94.19 91 PHE A O 1
ATOM 718 N N . PRO A 1 92 ? 3.999 3.630 0.573 1.00 96.38 92 PRO A N 1
ATOM 719 C CA . PRO A 1 92 ? 3.542 2.293 0.241 1.00 96.38 92 PRO A CA 1
ATOM 720 C C . PRO A 1 92 ? 2.453 2.340 -0.826 1.00 96.38 92 PRO A C 1
ATOM 722 O O . PRO A 1 92 ? 1.705 3.311 -0.958 1.00 96.38 92 PRO A O 1
ATOM 725 N N . LYS A 1 93 ? 2.347 1.253 -1.588 1.00 95.75 93 LYS A N 1
ATOM 726 C CA . LYS A 1 93 ? 1.348 1.109 -2.647 1.00 95.75 93 LYS A CA 1
ATOM 727 C C . LYS A 1 93 ? 0.482 -0.094 -2.338 1.00 95.75 93 LYS A C 1
ATOM 729 O O . LYS A 1 93 ? 0.982 -1.163 -2.008 1.00 95.75 93 LYS A O 1
ATOM 734 N N . LEU A 1 94 ? -0.819 0.088 -2.494 1.00 96.94 94 LEU A N 1
ATOM 735 C CA . LEU A 1 94 ? -1.813 -0.967 -2.415 1.00 96.94 94 LEU A CA 1
ATOM 736 C C . LEU A 1 94 ? -2.725 -0.826 -3.622 1.00 96.94 94 LEU A C 1
ATOM 738 O O . LEU A 1 94 ? -3.340 0.222 -3.827 1.00 96.94 94 LEU A O 1
ATOM 742 N N . CYS A 1 95 ? -2.787 -1.884 -4.413 1.00 96.00 95 CYS A N 1
ATOM 743 C CA . CYS A 1 95 ? -3.776 -2.075 -5.451 1.00 96.00 95 CYS A CA 1
ATOM 744 C C . CYS A 1 95 ? -4.700 -3.217 -5.036 1.00 96.00 95 CYS A C 1
ATOM 746 O O . CYS A 1 95 ? -4.212 -4.288 -4.675 1.00 96.00 95 CYS A O 1
ATOM 748 N N . PHE A 1 96 ? -6.007 -2.989 -5.096 1.00 96.62 96 PHE A N 1
ATOM 749 C CA . PHE A 1 96 ? -7.035 -3.984 -4.816 1.00 96.62 96 PHE A CA 1
ATOM 750 C C . PHE A 1 96 ? -8.073 -3.941 -5.934 1.00 96.62 96 PHE A C 1
ATOM 752 O O . PHE A 1 96 ? -8.618 -2.881 -6.229 1.00 96.62 96 PHE A O 1
ATOM 759 N N . ASN A 1 97 ? -8.317 -5.076 -6.582 1.00 94.50 97 ASN A N 1
ATOM 760 C CA . ASN A 1 97 ? -9.253 -5.210 -7.697 1.00 94.50 97 ASN A CA 1
ATOM 761 C C . ASN A 1 97 ? -9.046 -4.166 -8.822 1.00 94.50 97 ASN A C 1
ATOM 763 O O . ASN A 1 97 ? -9.981 -3.507 -9.266 1.00 94.50 97 ASN A O 1
ATOM 767 N N . ASP A 1 98 ? -7.785 -3.984 -9.231 1.00 94.06 98 ASP A N 1
ATOM 768 C CA . ASP A 1 98 ? -7.288 -2.968 -10.184 1.00 94.06 98 ASP A CA 1
ATOM 769 C C . ASP A 1 98 ? -7.460 -1.494 -9.763 1.00 94.06 98 ASP A C 1
ATOM 771 O O . ASP A 1 98 ? -7.139 -0.575 -10.518 1.00 94.06 98 ASP A O 1
ATOM 775 N N . GLN A 1 99 ? -7.891 -1.240 -8.527 1.00 94.06 99 GLN A N 1
ATOM 776 C CA . GLN A 1 99 ? -8.004 0.104 -7.969 1.00 94.06 99 GLN A CA 1
ATOM 777 C C . GLN A 1 99 ? -6.809 0.427 -7.076 1.00 94.06 99 GLN A C 1
ATOM 779 O O . GLN A 1 99 ? -6.428 -0.352 -6.205 1.00 94.06 99 GLN A O 1
ATOM 784 N N . ARG A 1 100 ? -6.215 1.610 -7.265 1.00 94.00 100 ARG A N 1
ATOM 785 C CA . ARG A 1 100 ? -5.123 2.110 -6.416 1.00 94.00 100 ARG A CA 1
ATOM 786 C C . ARG A 1 100 ? -5.698 2.730 -5.147 1.00 94.00 100 ARG A C 1
ATOM 788 O O . ARG A 1 100 ? -6.304 3.799 -5.198 1.00 94.00 100 ARG A O 1
ATOM 795 N N . ILE A 1 101 ? -5.474 2.058 -4.027 1.00 95.31 101 ILE A N 1
ATOM 796 C CA . ILE A 1 101 ? -6.041 2.387 -2.718 1.00 95.31 101 ILE A CA 1
ATOM 797 C C . ILE A 1 101 ? -5.108 3.331 -1.969 1.00 95.31 101 ILE A C 1
ATOM 799 O O . ILE A 1 101 ? -5.502 4.429 -1.583 1.00 95.31 101 ILE A O 1
ATOM 803 N N . PHE A 1 102 ? -3.845 2.931 -1.813 1.00 93.75 102 PHE A N 1
ATOM 804 C CA . PHE A 1 102 ? -2.824 3.813 -1.261 1.00 93.75 102 PHE A CA 1
ATOM 805 C C . PHE A 1 102 ? -2.368 4.775 -2.351 1.00 93.75 102 PHE A C 1
ATOM 807 O O . PHE A 1 102 ? -1.649 4.408 -3.282 1.00 93.75 102 PHE A O 1
ATOM 814 N N . GLN A 1 103 ? -2.836 6.014 -2.236 1.00 81.38 103 GLN A N 1
ATOM 815 C CA . GLN A 1 103 ? -2.445 7.119 -3.095 1.00 81.38 103 GLN A CA 1
ATOM 816 C C . GLN A 1 103 ? -1.655 8.128 -2.269 1.00 81.38 103 GLN A C 1
ATOM 818 O O . GLN A 1 103 ? -2.157 8.626 -1.259 1.00 81.38 103 GLN A O 1
ATOM 823 N N . SER A 1 104 ? -0.448 8.464 -2.731 1.00 72.69 104 SER A N 1
ATOM 824 C CA . SER A 1 104 ? 0.456 9.409 -2.055 1.00 72.69 104 SER A CA 1
ATOM 825 C C . SER A 1 104 ? -0.200 10.766 -1.775 1.00 72.69 104 SER A C 1
ATOM 827 O O . SER A 1 104 ? 0.103 11.404 -0.777 1.00 72.69 104 SER A O 1
ATOM 829 N N . ASN A 1 105 ? -1.140 11.187 -2.626 1.00 67.31 105 ASN A N 1
ATOM 830 C CA . ASN A 1 105 ? -1.762 12.511 -2.558 1.00 67.31 105 ASN A CA 1
ATOM 831 C C . ASN A 1 105 ? -3.024 12.539 -1.683 1.00 67.31 105 ASN A C 1
ATOM 833 O O . ASN A 1 105 ? -3.655 13.581 -1.551 1.00 67.31 105 ASN A O 1
ATOM 837 N N . SER A 1 106 ? -3.430 11.398 -1.117 1.00 74.62 106 SER A N 1
ATOM 838 C CA . SER A 1 106 ? -4.675 11.302 -0.344 1.00 74.62 106 SER A CA 1
ATOM 839 C C . SER A 1 106 ? -4.583 11.930 1.050 1.00 74.62 106 SER A C 1
ATOM 841 O O . SER A 1 106 ? -5.615 12.105 1.692 1.00 74.62 106 SER A O 1
ATOM 843 N N . GLY A 1 107 ? -3.372 12.216 1.545 1.00 81.38 107 GLY A N 1
ATOM 844 C CA . GLY A 1 107 ? -3.132 12.693 2.914 1.00 81.38 107 GLY A CA 1
ATOM 845 C C . GLY A 1 107 ? 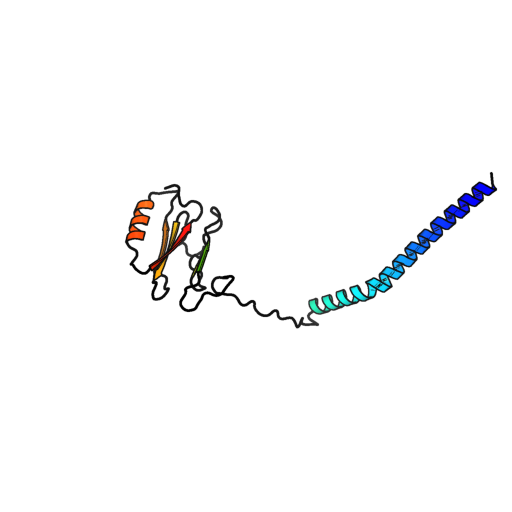-3.446 11.664 4.011 1.00 81.38 107 GLY A C 1
ATOM 846 O O . GLY A 1 107 ? -3.299 11.971 5.187 1.00 81.38 107 GLY A O 1
ATOM 847 N N . LYS A 1 108 ? -3.876 10.447 3.643 1.00 86.19 108 LYS A N 1
ATOM 848 C CA . LYS A 1 108 ? -4.241 9.361 4.572 1.00 86.19 108 LYS A CA 1
ATOM 849 C C . LYS A 1 108 ? -3.094 8.393 4.870 1.00 86.19 108 LYS A C 1
ATOM 851 O O . LYS A 1 108 ? -3.288 7.442 5.621 1.00 86.19 108 LYS A O 1
ATOM 856 N N . LEU A 1 109 ? -1.947 8.589 4.221 1.00 94.44 109 LEU A N 1
ATOM 857 C CA . LEU A 1 109 ? -0.749 7.778 4.404 1.00 94.44 109 LEU A CA 1
ATOM 858 C C . LEU A 1 109 ? 0.287 8.572 5.192 1.00 94.44 109 LEU A C 1
ATOM 860 O O . LEU A 1 109 ? 0.415 9.780 4.999 1.00 94.44 109 LEU A O 1
ATOM 864 N N . GLY A 1 110 ? 1.052 7.879 6.026 1.00 94.50 110 GLY A N 1
ATOM 865 C CA . GLY A 1 110 ? 2.091 8.471 6.862 1.00 94.50 110 GLY A CA 1
ATOM 866 C C . GLY A 1 110 ? 3.212 7.486 7.174 1.00 94.50 110 GLY A C 1
ATOM 867 O O . GLY A 1 110 ? 3.159 6.322 6.766 1.00 94.50 110 GLY A O 1
ATOM 868 N N . ARG A 1 111 ? 4.230 7.966 7.899 1.00 95.19 111 ARG A N 1
ATOM 869 C CA . ARG A 1 111 ? 5.251 7.121 8.541 1.00 95.19 111 ARG A CA 1
ATOM 870 C C . ARG A 1 111 ? 4.569 6.106 9.460 1.00 95.19 111 ARG A C 1
ATOM 872 O O . ARG A 1 111 ? 3.525 6.417 10.031 1.00 95.19 111 ARG A O 1
ATOM 879 N N . GLY A 1 112 ? 5.128 4.903 9.584 1.00 96.31 112 GLY A N 1
ATOM 880 C CA . GLY A 1 112 ? 4.533 3.845 10.398 1.00 96.31 112 GLY A CA 1
ATOM 881 C C . GLY A 1 112 ? 3.734 2.813 9.619 1.00 96.31 112 GLY A C 1
ATOM 882 O O . GLY A 1 112 ? 4.071 2.441 8.489 1.00 96.31 112 GLY A O 1
ATOM 883 N N . MET A 1 113 ? 2.677 2.313 10.257 1.00 96.88 113 MET A N 1
ATOM 884 C CA . MET A 1 113 ? 1.781 1.299 9.707 1.00 96.88 113 MET A CA 1
ATOM 885 C C . MET A 1 113 ? 0.587 1.947 9.012 1.00 96.88 113 MET A C 1
ATOM 887 O O . MET A 1 113 ? -0.199 2.662 9.630 1.00 96.88 113 MET A O 1
ATOM 891 N N . ASN A 1 114 ? 0.424 1.659 7.722 1.00 97.00 114 ASN A N 1
ATOM 892 C CA . ASN A 1 114 ? -0.691 2.121 6.904 1.00 97.00 114 ASN A CA 1
ATOM 893 C C . ASN A 1 114 ? -1.644 0.952 6.661 1.00 97.00 114 ASN A C 1
ATOM 895 O O . ASN A 1 114 ? -1.248 -0.053 6.070 1.00 97.00 114 ASN A O 1
ATOM 899 N N . ILE A 1 115 ? -2.886 1.083 7.119 1.00 97.25 115 ILE A N 1
ATOM 900 C CA . ILE A 1 115 ? -3.883 0.014 7.150 1.00 97.25 115 ILE A CA 1
ATOM 901 C C . ILE A 1 115 ? -5.066 0.386 6.257 1.00 97.25 115 ILE A C 1
ATOM 903 O O . ILE A 1 115 ? -5.610 1.482 6.378 1.00 97.25 115 ILE A O 1
ATOM 907 N N . ALA A 1 116 ? -5.487 -0.531 5.386 1.00 97.12 116 ALA A N 1
ATOM 908 C CA . ALA A 1 116 ? -6.737 -0.444 4.635 1.00 97.12 116 ALA A CA 1
ATOM 909 C C . ALA A 1 116 ? -7.651 -1.628 4.962 1.00 97.12 116 ALA A C 1
ATOM 911 O O . ALA A 1 116 ? -7.207 -2.778 4.964 1.00 97.12 116 ALA A O 1
ATOM 912 N N . VAL A 1 117 ? -8.929 -1.336 5.194 1.00 97.25 117 VAL A N 1
ATOM 913 C CA . VAL A 1 117 ? -9.957 -2.320 5.551 1.00 97.25 117 VAL A CA 1
ATOM 914 C C . VAL A 1 117 ? -10.996 -2.406 4.440 1.00 97.25 117 VAL A C 1
ATOM 916 O O . VAL A 1 117 ? -11.504 -1.379 3.989 1.00 97.25 117 VAL A O 1
ATOM 919 N N . PHE A 1 118 ? -11.338 -3.623 4.022 1.00 96.81 118 PHE A N 1
ATOM 920 C CA . PHE A 1 118 ? -12.348 -3.894 2.997 1.00 96.81 118 PHE A CA 1
ATOM 921 C C . PHE A 1 118 ? -13.385 -4.886 3.503 1.00 96.81 118 PHE A C 1
ATOM 923 O O . PHE A 1 118 ? -13.051 -5.805 4.248 1.00 96.81 118 PHE A O 1
ATOM 930 N N . LYS A 1 119 ? -14.626 -4.761 3.031 1.00 95.06 119 LYS A N 1
ATOM 931 C CA . LYS A 1 119 ? -15.653 -5.793 3.236 1.00 95.06 119 LYS A CA 1
ATOM 932 C C . LYS A 1 119 ? -15.339 -7.018 2.379 1.00 95.06 119 LYS A C 1
ATOM 934 O O . LYS A 1 119 ? -15.073 -6.858 1.190 1.00 95.06 119 LYS A O 1
ATOM 939 N N . VAL A 1 120 ? -15.417 -8.225 2.943 1.00 90.88 120 VAL A N 1
ATOM 940 C CA . VAL A 1 120 ? -15.174 -9.466 2.182 1.00 90.88 120 VAL A CA 1
ATOM 941 C C . VAL A 1 120 ? -16.246 -9.692 1.113 1.00 90.88 120 VAL A C 1
ATOM 943 O O . VAL A 1 120 ? -15.907 -10.017 -0.023 1.00 90.88 120 VAL A O 1
ATOM 946 N N . ASP A 1 121 ? -17.515 -9.439 1.441 1.00 91.19 121 ASP A N 1
ATOM 947 C CA . ASP A 1 121 ? -18.641 -9.743 0.546 1.00 91.19 121 ASP A CA 1
ATOM 948 C C . ASP A 1 121 ? -18.634 -8.885 -0.723 1.00 91.19 121 ASP A C 1
ATOM 950 O O . ASP A 1 121 ? -18.843 -9.382 -1.827 1.00 91.19 121 ASP A O 1
ATOM 954 N N . THR A 1 122 ? -18.387 -7.581 -0.573 1.00 92.06 122 THR A N 1
ATOM 955 C CA . THR A 1 122 ? -18.487 -6.614 -1.677 1.00 92.06 122 THR A CA 1
ATOM 956 C C . THR A 1 122 ? -17.138 -6.164 -2.226 1.00 92.06 122 THR A C 1
ATOM 958 O O . THR A 1 122 ? -17.100 -5.490 -3.253 1.00 92.06 122 THR A O 1
ATOM 961 N N . GLY A 1 123 ? -16.036 -6.440 -1.520 1.00 93.00 123 GLY A N 1
ATOM 962 C CA . GLY A 1 123 ? -14.723 -5.875 -1.834 1.00 93.00 123 GLY A CA 1
ATOM 963 C C . GLY A 1 123 ? -14.657 -4.350 -1.672 1.00 93.00 123 GLY A C 1
ATOM 964 O O . GLY A 1 123 ? -13.725 -3.720 -2.167 1.00 93.00 123 GLY A O 1
ATOM 965 N N . ALA A 1 124 ? -15.643 -3.724 -1.018 1.00 94.06 124 ALA A N 1
ATOM 966 C CA . ALA A 1 124 ? -15.694 -2.273 -0.870 1.00 94.06 124 ALA A CA 1
ATOM 967 C C . ALA A 1 124 ? -14.726 -1.788 0.217 1.00 94.06 124 ALA A C 1
ATOM 969 O O . ALA A 1 124 ? -14.682 -2.357 1.311 1.00 94.06 124 ALA A O 1
ATOM 970 N N . LEU A 1 125 ? -14.000 -0.704 -0.074 1.00 94.62 125 LEU A N 1
ATOM 971 C CA . LEU A 1 125 ? -13.146 -0.017 0.893 1.00 94.62 125 LEU A CA 1
ATOM 972 C C . LEU A 1 125 ? -13.999 0.587 2.018 1.00 94.62 125 LEU A C 1
ATOM 974 O O . LEU A 1 125 ? -14.955 1.315 1.755 1.00 94.62 125 LEU A O 1
ATOM 978 N N . VAL A 1 126 ? -13.623 0.301 3.262 1.00 94.75 126 VAL A N 1
ATOM 979 C CA . VAL A 1 126 ? -14.272 0.819 4.472 1.00 94.75 126 VAL A CA 1
ATOM 980 C C . VAL A 1 126 ? -13.486 2.002 5.017 1.00 94.75 126 VAL A C 1
ATOM 982 O O . VAL A 1 126 ? -14.020 3.100 5.138 1.00 94.75 126 VAL A O 1
ATOM 985 N N . GLU A 1 127 ? -12.204 1.794 5.314 1.00 94.06 127 GLU A N 1
ATOM 986 C CA . GLU A 1 127 ? -11.371 2.801 5.966 1.00 94.06 127 GLU A CA 1
ATOM 987 C C . GLU A 1 127 ? -9.899 2.646 5.569 1.00 94.06 127 GLU A C 1
ATOM 989 O O . GLU A 1 127 ? -9.431 1.543 5.278 1.00 94.06 127 GLU A O 1
ATOM 994 N N . ILE A 1 128 ? -9.180 3.772 5.556 1.00 95.50 128 ILE A N 1
ATOM 995 C CA . ILE A 1 128 ? -7.720 3.837 5.451 1.00 95.50 128 ILE A CA 1
ATOM 996 C C . ILE A 1 128 ? -7.224 4.653 6.636 1.00 95.50 128 ILE A C 1
ATOM 998 O O . ILE A 1 128 ? -7.707 5.770 6.840 1.00 95.50 128 ILE A O 1
ATOM 1002 N N . LYS A 1 129 ? -6.255 4.119 7.376 1.00 95.38 129 LYS A N 1
ATOM 1003 C CA . LYS A 1 129 ? -5.694 4.770 8.559 1.00 95.38 129 LYS A CA 1
ATOM 1004 C C . LYS A 1 129 ? -4.193 4.533 8.657 1.00 95.38 129 LYS A C 1
ATOM 1006 O O . LYS A 1 129 ? -3.725 3.439 8.354 1.00 95.38 129 LYS A O 1
ATOM 1011 N N . SER A 1 130 ? -3.453 5.546 9.091 1.00 95.56 130 SER A N 1
ATOM 1012 C CA . SER A 1 130 ? -2.015 5.459 9.351 1.00 95.56 130 SER A CA 1
ATOM 1013 C C . SER A 1 130 ? -1.725 5.649 10.836 1.00 95.56 130 SER A C 1
ATOM 1015 O O . SER A 1 130 ? -2.343 6.498 11.481 1.00 95.56 130 SER A O 1
ATOM 1017 N N . PHE A 1 131 ? -0.760 4.902 11.358 1.00 96.50 131 PHE A N 1
ATOM 1018 C CA . PHE A 1 131 ? -0.286 5.004 12.735 1.00 96.50 131 PHE A CA 1
ATOM 1019 C C . PHE A 1 131 ? 1.232 5.165 12.727 1.00 96.50 131 PHE A C 1
ATOM 1021 O O . PHE A 1 131 ? 1.919 4.255 12.268 1.00 96.50 131 PHE A O 1
ATOM 1028 N N . ASP A 1 132 ? 1.741 6.294 13.230 1.00 96.12 132 ASP A N 1
ATOM 1029 C CA . ASP A 1 132 ? 3.184 6.546 13.343 1.00 96.12 132 ASP A CA 1
ATOM 1030 C C . ASP A 1 132 ? 3.779 5.665 14.448 1.00 96.12 132 ASP A C 1
ATOM 1032 O O . ASP A 1 132 ? 3.363 5.746 15.601 1.00 96.12 132 ASP A O 1
ATOM 1036 N N . MET A 1 133 ? 4.710 4.780 14.085 1.00 95.94 133 MET A N 1
ATOM 1037 C CA . MET A 1 133 ? 5.363 3.849 15.019 1.00 95.94 133 MET A CA 1
ATOM 1038 C C . MET A 1 133 ? 6.750 4.333 15.463 1.00 95.94 133 MET A C 1
ATOM 1040 O O . MET A 1 133 ? 7.433 3.632 16.204 1.00 95.94 133 MET A O 1
ATOM 1044 N N . TYR A 1 134 ? 7.165 5.526 15.034 1.00 95.12 134 TYR A N 1
ATOM 1045 C CA . TYR A 1 134 ? 8.430 6.145 15.418 1.00 95.12 134 TYR A CA 1
ATOM 1046 C C . TYR A 1 134 ? 8.203 7.252 16.460 1.00 95.12 134 TYR A C 1
ATOM 1048 O O . TYR A 1 134 ? 8.800 7.246 17.543 1.00 95.12 134 TYR A O 1
ATOM 1056 N N . GLU A 1 135 ? 7.278 8.175 16.174 1.00 92.62 135 GLU A N 1
ATOM 1057 C CA . GLU A 1 135 ? 6.900 9.282 17.062 1.00 92.62 135 GLU A CA 1
ATOM 1058 C C . GLU A 1 135 ? 5.471 9.131 17.605 1.00 92.62 135 GLU A C 1
ATOM 1060 O O . GLU A 1 135 ? 4.543 8.771 16.888 1.00 92.62 135 GLU A O 1
ATOM 1065 N N . GLY A 1 136 ? 5.276 9.473 18.884 1.00 91.81 136 GLY A N 1
ATOM 1066 C CA . GLY A 1 136 ? 3.976 9.387 19.565 1.00 91.81 136 GLY A CA 1
ATOM 1067 C C . GLY A 1 136 ? 3.695 8.037 20.242 1.00 91.81 136 GLY A C 1
ATOM 1068 O O . GLY A 1 136 ? 4.557 7.165 20.310 1.00 91.81 136 GLY A O 1
ATOM 1069 N N . ASP A 1 137 ? 2.503 7.890 20.823 1.00 92.94 137 ASP A N 1
ATOM 1070 C CA . ASP A 1 137 ? 2.010 6.634 21.419 1.00 92.94 137 ASP A CA 1
ATOM 1071 C C . ASP A 1 137 ? 0.758 6.185 20.656 1.00 92.94 137 ASP A C 1
ATOM 1073 O O . ASP A 1 137 ? -0.380 6.469 21.038 1.00 92.94 137 ASP A O 1
ATOM 1077 N N . PHE A 1 138 ? 0.989 5.551 19.505 1.00 95.88 138 PHE A N 1
ATOM 1078 C CA . PHE A 1 138 ? -0.070 5.096 18.605 1.00 95.88 138 PHE A CA 1
ATOM 1079 C C . PHE A 1 138 ? -0.308 3.581 18.653 1.00 95.88 138 PHE A C 1
ATOM 1081 O O . PHE A 1 138 ? -1.276 3.114 18.051 1.00 95.88 138 PHE A O 1
ATOM 1088 N N . SER A 1 139 ? 0.475 2.824 19.429 1.00 94.94 139 SER A N 1
ATOM 1089 C CA . SER A 1 139 ? 0.350 1.364 19.546 1.00 94.94 139 SER A CA 1
ATOM 1090 C C . SER A 1 139 ? -1.003 0.961 20.158 1.00 94.94 139 SER A C 1
ATOM 1092 O O . SER A 1 139 ? -1.724 0.142 19.588 1.00 94.94 139 SER A O 1
ATOM 1094 N N . LYS A 1 140 ? -1.435 1.615 21.252 1.00 95.94 140 LYS A N 1
ATOM 1095 C CA . LYS A 1 140 ? -2.765 1.384 21.864 1.00 95.94 140 LYS A CA 1
ATOM 1096 C C . LYS A 1 140 ? -3.935 1.855 20.980 1.00 95.94 140 LYS A C 1
ATOM 1098 O O . LYS A 1 140 ? -4.912 1.109 20.843 1.00 95.94 140 LYS A O 1
ATOM 1103 N N . PRO A 1 141 ? -3.889 3.053 20.356 1.00 96.12 141 PRO A N 1
ATOM 1104 C CA . PRO A 1 141 ? -4.875 3.443 19.348 1.00 96.12 141 PRO A CA 1
ATOM 1105 C C . PRO A 1 141 ? -4.988 2.458 18.183 1.00 96.12 141 PRO A C 1
ATOM 1107 O O . PRO A 1 141 ? -6.102 2.168 17.744 1.00 96.12 141 PRO A O 1
ATOM 1110 N N . MET A 1 142 ? -3.863 1.923 17.698 1.00 96.31 142 MET A N 1
ATOM 1111 C CA . MET A 1 142 ? -3.858 0.928 16.629 1.00 96.31 142 MET A CA 1
ATOM 1112 C C . MET A 1 142 ? -4.483 -0.388 17.092 1.00 96.31 142 MET A C 1
ATOM 1114 O O . MET A 1 142 ? -5.326 -0.937 16.390 1.00 96.31 142 MET A O 1
ATOM 1118 N N . GLU A 1 143 ? -4.137 -0.875 18.284 1.00 96.50 143 GLU A N 1
ATOM 1119 C CA . GLU A 1 143 ? -4.751 -2.076 18.858 1.00 96.50 143 GLU A CA 1
ATOM 1120 C C . GLU A 1 143 ? -6.274 -1.919 18.990 1.00 96.50 143 GLU A C 1
ATOM 1122 O O . GLU A 1 143 ? -7.037 -2.803 18.598 1.00 96.50 143 GLU A O 1
ATOM 1127 N N . THR A 1 144 ? -6.726 -0.764 19.485 1.00 97.94 144 THR A N 1
ATOM 1128 C CA . THR A 1 144 ? -8.155 -0.439 19.607 1.00 97.94 144 THR A CA 1
ATOM 1129 C C . THR A 1 144 ? -8.832 -0.419 18.239 1.00 97.94 144 THR A C 1
ATOM 1131 O O . THR A 1 144 ? -9.925 -0.961 18.078 1.00 97.94 144 THR A O 1
ATOM 1134 N N . PHE A 1 145 ? -8.169 0.157 17.234 1.00 96.62 145 PHE A N 1
ATOM 1135 C CA . PHE A 1 145 ? -8.654 0.160 15.861 1.00 96.62 145 PHE A CA 1
ATOM 1136 C C . PHE A 1 145 ? -8.780 -1.261 15.303 1.00 96.62 145 PHE A C 1
ATOM 1138 O O . PHE A 1 145 ? -9.854 -1.620 14.829 1.00 96.62 145 PHE A O 1
ATOM 1145 N N . LEU A 1 146 ? -7.746 -2.096 15.428 1.00 96.31 146 LEU A N 1
ATOM 1146 C CA . LEU A 1 146 ? -7.767 -3.480 14.946 1.00 96.31 146 LEU A CA 1
ATOM 1147 C C . LEU A 1 146 ? -8.880 -4.304 15.604 1.00 96.31 146 LEU A C 1
ATOM 1149 O O . LEU A 1 146 ? -9.568 -5.056 14.921 1.00 96.31 146 LEU A O 1
ATOM 1153 N N . LYS A 1 147 ? -9.110 -4.113 16.909 1.00 97.06 147 LYS A N 1
ATOM 1154 C CA . LYS A 1 147 ? -10.213 -4.753 17.644 1.00 97.06 147 LYS A CA 1
ATOM 1155 C C . LYS A 1 147 ? -11.600 -4.272 17.213 1.00 97.06 147 LYS A C 1
ATOM 1157 O O . LYS A 1 147 ? -12.570 -4.996 17.405 1.00 97.06 147 LYS A O 1
ATOM 1162 N N . SER A 1 148 ? -11.705 -3.064 16.663 1.00 96.75 148 SER A N 1
ATOM 1163 C CA . SER A 1 148 ? -12.981 -2.493 16.213 1.00 96.75 148 SER A CA 1
ATOM 1164 C C . SER A 1 148 ? -13.402 -2.951 14.811 1.00 96.75 148 SER A C 1
ATOM 1166 O O . SER A 1 148 ? -14.546 -2.727 14.413 1.00 96.75 148 SER A O 1
ATOM 1168 N N . ILE A 1 149 ? -12.497 -3.587 14.057 1.00 96.12 149 ILE A N 1
ATOM 1169 C CA . ILE A 1 149 ? -12.766 -4.038 12.689 1.00 96.12 149 ILE A CA 1
ATOM 1170 C C . ILE A 1 149 ? -13.796 -5.183 12.710 1.00 96.12 149 ILE A C 1
ATOM 1172 O O . ILE A 1 149 ? -13.588 -6.176 13.411 1.00 96.12 149 ILE A O 1
ATOM 1176 N N . PRO A 1 150 ? -14.885 -5.097 11.921 1.00 92.44 150 PRO A N 1
ATOM 1177 C CA . PRO A 1 150 ? -15.875 -6.166 11.838 1.00 92.44 150 PRO A CA 1
ATOM 1178 C C . PRO A 1 150 ? -15.285 -7.479 11.312 1.00 92.44 150 PRO A C 1
ATOM 1180 O O . PRO A 1 150 ? -14.485 -7.485 10.369 1.00 92.44 150 PRO A O 1
ATOM 1183 N N . THR A 1 151 ? -15.746 -8.604 11.860 1.00 92.81 151 THR A N 1
ATOM 1184 C CA . THR A 1 151 ? -15.456 -9.941 11.324 1.00 92.81 151 THR A CA 1
ATOM 1185 C C . THR A 1 151 ? -15.894 -10.038 9.860 1.00 92.81 151 THR A C 1
ATOM 1187 O O . THR A 1 151 ? -16.921 -9.481 9.481 1.00 92.81 151 THR A O 1
ATOM 1190 N N . GLY A 1 152 ? -15.126 -10.752 9.031 1.00 91.12 152 GLY A N 1
ATOM 1191 C CA . GLY A 1 152 ? -15.388 -10.816 7.588 1.00 91.12 152 GLY A CA 1
ATOM 1192 C C . GLY A 1 152 ? -14.866 -9.591 6.830 1.00 91.12 152 GLY A C 1
ATOM 1193 O O . GLY A 1 152 ? -15.495 -9.127 5.879 1.00 91.12 152 GLY A O 1
ATOM 1194 N N . SER A 1 153 ? -13.709 -9.067 7.246 1.00 95.69 153 SER A N 1
ATOM 1195 C CA . SER A 1 153 ? -13.008 -7.977 6.561 1.00 95.69 153 SER A CA 1
ATOM 1196 C C . SER A 1 153 ? -11.643 -8.432 6.042 1.00 95.69 153 SER A C 1
ATOM 1198 O O . SER A 1 153 ? -10.948 -9.199 6.709 1.00 95.69 153 SER A O 1
ATOM 1200 N N . PHE A 1 154 ? -11.226 -7.924 4.880 1.00 95.50 154 PHE A N 1
ATOM 1201 C CA . PHE A 1 154 ? -9.822 -7.976 4.471 1.00 95.50 154 PHE A CA 1
ATOM 1202 C C . PHE A 1 154 ? -9.079 -6.798 5.092 1.00 95.50 154 PHE A C 1
ATOM 1204 O O . PHE A 1 154 ? -9.552 -5.661 5.032 1.00 95.50 154 PHE A O 1
ATOM 1211 N N . ILE A 1 155 ? -7.905 -7.067 5.659 1.00 97.06 155 ILE A N 1
ATOM 1212 C CA . ILE A 1 155 ? -7.037 -6.055 6.259 1.00 97.06 155 ILE A CA 1
ATOM 1213 C C . ILE A 1 155 ? -5.700 -6.106 5.527 1.00 97.06 155 ILE A C 1
ATOM 1215 O O . ILE A 1 155 ? -5.029 -7.137 5.519 1.00 97.06 155 ILE A O 1
ATOM 1219 N N . PHE A 1 156 ? -5.314 -4.991 4.916 1.00 97.62 156 PHE A N 1
ATOM 1220 C CA . PHE A 1 156 ? -4.017 -4.829 4.266 1.00 97.62 156 PHE A CA 1
ATOM 1221 C C . PHE A 1 156 ? -3.179 -3.836 5.056 1.00 97.62 156 PHE A C 1
ATOM 1223 O O . PHE A 1 156 ? -3.647 -2.736 5.338 1.00 97.62 156 PHE A O 1
ATOM 1230 N N . ILE A 1 157 ? -1.944 -4.214 5.384 1.00 97.50 157 ILE A N 1
ATOM 1231 C CA . ILE A 1 157 ? -1.016 -3.389 6.160 1.00 97.50 157 ILE A CA 1
ATOM 1232 C C . ILE A 1 157 ? 0.276 -3.228 5.362 1.00 97.50 157 ILE A C 1
ATOM 1234 O O . ILE A 1 157 ? 0.854 -4.217 4.914 1.00 97.50 157 ILE A O 1
ATOM 1238 N N . ALA A 1 158 ? 0.733 -1.989 5.188 1.00 97.44 158 ALA A N 1
ATOM 1239 C CA . ALA A 1 158 ? 2.042 -1.689 4.620 1.00 97.44 158 ALA A CA 1
ATOM 1240 C C . ALA A 1 158 ? 2.786 -0.667 5.477 1.00 97.44 158 ALA A C 1
ATOM 1242 O O . ALA A 1 158 ? 2.215 0.323 5.938 1.00 97.44 158 ALA A O 1
ATOM 1243 N N . THR A 1 159 ? 4.081 -0.889 5.650 1.00 97.25 159 THR A N 1
ATOM 1244 C CA . THR A 1 159 ? 4.959 0.023 6.378 1.00 97.25 159 THR A CA 1
ATOM 1245 C C . THR A 1 159 ? 5.474 1.140 5.474 1.00 97.25 159 THR A C 1
ATOM 1247 O O . THR A 1 159 ? 5.635 0.959 4.262 1.00 97.25 159 THR A O 1
ATOM 1250 N N . HIS A 1 160 ? 5.745 2.301 6.063 1.00 96.44 160 HIS A N 1
ATOM 1251 C CA . HIS A 1 160 ? 6.446 3.419 5.437 1.00 96.44 160 HIS A CA 1
ATOM 1252 C C . HIS A 1 160 ? 7.476 3.974 6.418 1.00 96.44 160 HIS A C 1
ATOM 1254 O O . HIS A 1 160 ? 7.115 4.263 7.557 1.00 96.44 160 HIS A O 1
ATOM 1260 N N . ASP A 1 161 ? 8.714 4.152 5.957 1.00 96.06 161 ASP A N 1
ATOM 1261 C CA . ASP A 1 161 ? 9.843 4.615 6.768 1.00 96.06 161 ASP A CA 1
ATOM 1262 C C . ASP A 1 161 ? 10.160 3.687 7.958 1.00 96.06 161 ASP A C 1
ATOM 1264 O O . ASP A 1 161 ? 10.888 2.713 7.766 1.00 96.06 161 ASP A O 1
ATOM 1268 N N . ASP A 1 162 ? 9.561 3.899 9.131 1.00 95.25 162 ASP A N 1
ATOM 1269 C CA . ASP A 1 162 ? 9.692 3.008 10.288 1.00 95.25 162 ASP A CA 1
ATOM 1270 C C . ASP A 1 162 ? 8.328 2.572 10.824 1.00 95.25 162 ASP A C 1
ATOM 1272 O O . ASP A 1 162 ? 7.464 3.404 11.073 1.00 95.25 162 ASP A O 1
ATOM 1276 N N . GLY A 1 163 ? 8.159 1.262 11.015 1.00 94.56 163 GLY A N 1
ATOM 1277 C CA . GLY A 1 163 ? 6.935 0.619 11.487 1.00 94.56 163 GLY A CA 1
ATOM 1278 C C . GLY A 1 163 ? 7.088 -0.214 12.763 1.00 94.56 163 GLY A C 1
ATOM 1279 O O . GLY A 1 163 ? 6.166 -0.975 13.045 1.00 94.56 163 GLY A O 1
ATOM 1280 N N . GLY A 1 164 ? 8.222 -0.145 13.477 1.00 92.19 164 GLY A N 1
ATOM 1281 C CA . GLY A 1 164 ? 8.511 -1.089 14.568 1.00 92.19 164 GLY A CA 1
ATOM 1282 C C . GLY A 1 164 ? 9.288 -0.554 15.772 1.00 92.19 164 GLY A C 1
ATOM 1283 O O . GLY A 1 164 ? 9.631 -1.354 16.640 1.00 92.19 164 GLY A O 1
ATOM 1284 N N . THR A 1 165 ? 9.587 0.746 15.853 1.00 92.88 165 THR A N 1
ATOM 1285 C CA . THR A 1 165 ? 10.272 1.310 17.033 1.00 92.88 165 THR A CA 1
ATOM 1286 C C . THR A 1 165 ? 9.409 1.285 18.302 1.00 92.88 165 THR A C 1
ATOM 1288 O O . THR A 1 165 ? 9.959 1.152 19.398 1.00 92.88 165 THR A O 1
ATOM 1291 N N . ARG A 1 166 ? 8.081 1.414 18.184 1.00 82.62 166 ARG A N 1
ATOM 1292 C CA . ARG A 1 166 ? 7.119 1.470 19.302 1.00 82.62 166 ARG A CA 1
ATOM 1293 C C . ARG A 1 166 ? 5.958 0.489 19.153 1.00 82.62 166 ARG A C 1
ATOM 1295 O O . ARG A 1 166 ? 5.743 -0.010 18.030 1.00 82.62 166 ARG A O 1
#

Radius of gyration: 35.44 Å; chains: 1; bounding box: 96×30×78 Å

Sequence (166 aa):
MLREIKKNIYTGAAMVLVCCICWLLGQIVEEYFIGSSYKGYAKANMMVEEGKIEPKLKAPIPRRNPCDLMQPCPPAYYPFRISSGVAMMIFPKLCFNDQRIFQSNSGKLGRGMNIAVFKVDTGALVEIKSFDMYEGDFSKPMETFLKSIPTGSFIFIATHDDGGTR

Secondary structure (DSSP, 8-state):
-HHHHHHHHHHHHHHHHHHHHHHHHHHHHIIIIIHHHHHHHHHHHHHHHTTSS-----PPPP-PPGGG-SSPPPTT---EEEE--BTTTB--EEEETTEE-S-GGGS---SEEEEEEEETTT--EEEEEEE-SSSSS-HHHHHHHHHHSPSSEEEEEEEES-SS--

pLDDT: mean 86.52, std 11.84, range [58.69, 97.94]